Protein AF-A0A6N7D0R7-F1 (afdb_monomer_lite)

Sequence (159 aa):
MRNLPERDPSKPAENQGLFHKFEVRRVDGSDAPGGKHHGCVYFVLDIDHDPYAVPAVLAYADACEATHPLLAENLRAQHGGRVPAPPRALARQEGGGHYKDMAIQPVEYIHKNGLGYFEGNVVKYISRWRKKGGAEDLKKARHYIDLLLELESGRANMG

Structure (mmCIF, N/CA/C/O backbone):
data_AF-A0A6N7D0R7-F1
#
_entry.id   AF-A0A6N7D0R7-F1
#
loop_
_atom_site.group_PDB
_atom_site.id
_atom_site.type_symbol
_atom_site.label_atom_id
_atom_site.label_alt_id
_atom_site.label_comp_id
_atom_site.label_asym_id
_atom_site.label_entity_id
_atom_site.label_seq_id
_atom_site.pdbx_PDB_ins_code
_atom_site.Cartn_x
_atom_site.Cartn_y
_atom_site.Cartn_z
_atom_site.occupancy
_atom_site.B_iso_or_equiv
_atom_site.auth_seq_id
_atom_site.auth_comp_id
_atom_site.auth_asym_id
_atom_site.auth_atom_id
_atom_site.pdbx_PDB_model_num
ATOM 1 N N . MET A 1 1 ? 26.286 1.839 -33.225 1.00 55.47 1 MET A N 1
ATOM 2 C CA . MET A 1 1 ? 26.125 1.308 -31.853 1.00 55.47 1 MET A CA 1
ATOM 3 C C . MET A 1 1 ? 26.771 2.283 -30.885 1.00 55.47 1 MET A C 1
ATOM 5 O O . MET A 1 1 ? 27.875 2.728 -31.168 1.00 55.47 1 MET A O 1
ATOM 9 N N . ARG A 1 2 ? 26.113 2.654 -29.777 1.00 64.69 2 ARG A N 1
ATOM 10 C CA . ARG A 1 2 ? 26.867 3.229 -28.652 1.00 64.69 2 ARG A CA 1
ATOM 11 C C . ARG A 1 2 ? 27.699 2.087 -28.078 1.00 64.69 2 ARG A C 1
ATOM 13 O O . ARG A 1 2 ? 27.118 1.086 -27.674 1.00 64.69 2 ARG A O 1
ATOM 20 N N . ASN A 1 3 ? 29.021 2.218 -28.096 1.00 79.38 3 ASN A N 1
ATOM 21 C CA . ASN A 1 3 ? 29.903 1.243 -27.467 1.00 79.38 3 ASN A CA 1
ATOM 22 C C . ASN A 1 3 ? 29.688 1.329 -25.955 1.00 79.38 3 ASN A C 1
ATOM 24 O O . ASN A 1 3 ? 30.120 2.292 -25.321 1.00 79.38 3 ASN A O 1
ATOM 28 N N . LEU A 1 4 ? 28.953 0.368 -25.399 1.00 86.38 4 LEU A N 1
ATOM 29 C CA . LEU A 1 4 ? 28.899 0.182 -23.956 1.00 86.38 4 LEU A CA 1
ATOM 30 C C . LEU A 1 4 ? 30.247 -0.383 -23.490 1.00 86.38 4 LEU A C 1
ATOM 32 O O . LEU A 1 4 ? 30.857 -1.158 -24.228 1.00 86.38 4 LEU A O 1
ATOM 36 N N . PRO A 1 5 ? 30.729 -0.005 -22.297 1.00 91.38 5 PRO A N 1
ATOM 37 C CA . PRO A 1 5 ? 31.918 -0.626 -21.734 1.00 91.38 5 PRO A CA 1
ATOM 38 C C . PRO A 1 5 ? 31.652 -2.107 -21.436 1.00 91.38 5 PRO A C 1
ATOM 40 O O . PRO A 1 5 ? 30.517 -2.502 -21.166 1.00 91.38 5 PRO A O 1
ATOM 43 N N . GLU A 1 6 ? 32.704 -2.919 -21.456 1.00 93.06 6 GLU A N 1
ATOM 44 C CA . GLU A 1 6 ? 32.631 -4.312 -21.012 1.00 93.06 6 GLU A CA 1
ATOM 45 C C . GLU A 1 6 ? 32.397 -4.403 -19.499 1.00 93.06 6 GLU A C 1
ATOM 47 O O . GLU A 1 6 ? 32.736 -3.488 -18.742 1.00 93.06 6 GLU A O 1
ATOM 52 N N . ARG A 1 7 ? 31.804 -5.516 -19.050 1.00 92.44 7 ARG A N 1
ATOM 53 C CA . ARG A 1 7 ? 31.563 -5.758 -17.621 1.00 92.44 7 ARG A CA 1
ATOM 54 C C . ARG A 1 7 ? 32.893 -5.824 -16.867 1.00 92.44 7 ARG A C 1
ATOM 56 O O . ARG A 1 7 ? 33.760 -6.616 -17.224 1.00 92.44 7 ARG A O 1
ATOM 63 N N . ASP A 1 8 ? 33.011 -5.077 -15.771 1.00 94.12 8 ASP A N 1
ATOM 64 C CA . ASP A 1 8 ? 34.151 -5.175 -14.859 1.00 94.12 8 ASP A CA 1
ATOM 65 C C . ASP A 1 8 ? 33.928 -6.360 -13.897 1.00 94.12 8 ASP A C 1
ATOM 67 O O . ASP A 1 8 ? 33.025 -6.296 -13.053 1.00 94.12 8 ASP A O 1
ATOM 71 N N . PRO A 1 9 ? 34.702 -7.461 -13.997 1.00 93.12 9 PRO A N 1
ATOM 72 C CA . PRO A 1 9 ? 34.509 -8.633 -13.147 1.00 93.12 9 PRO A CA 1
ATOM 73 C C . PRO A 1 9 ? 34.978 -8.402 -11.704 1.00 93.12 9 PRO A C 1
ATOM 75 O O . PRO A 1 9 ? 34.648 -9.199 -10.830 1.00 93.12 9 PRO A O 1
ATOM 78 N N . SER A 1 10 ? 35.733 -7.328 -11.439 1.00 95.75 10 SER A N 1
ATOM 79 C CA . SER A 1 10 ? 36.225 -6.997 -10.097 1.00 95.75 10 SER A CA 1
ATOM 80 C C . SER A 1 10 ? 35.187 -6.283 -9.227 1.00 95.75 10 SER A C 1
ATOM 82 O O . SER A 1 10 ? 35.386 -6.143 -8.021 1.00 95.75 10 SER A O 1
ATOM 84 N N . LYS A 1 11 ? 34.071 -5.837 -9.819 1.00 93.12 11 LYS A N 1
ATOM 85 C CA . LYS A 1 11 ? 32.996 -5.124 -9.125 1.00 93.12 11 LYS A CA 1
ATOM 86 C C . LYS A 1 11 ? 31.695 -5.926 -9.169 1.00 93.12 11 LYS A C 1
ATOM 88 O O . LYS A 1 11 ? 31.382 -6.535 -10.194 1.00 93.12 11 LYS A O 1
ATOM 93 N N . PRO A 1 12 ? 30.879 -5.893 -8.107 1.00 90.56 12 PRO A N 1
ATOM 94 C CA . PRO A 1 12 ? 29.523 -6.416 -8.185 1.00 90.56 12 PRO A CA 1
ATOM 95 C C . PRO A 1 12 ? 28.662 -5.524 -9.107 1.00 90.56 12 PRO A C 1
ATOM 97 O O . PRO A 1 12 ? 29.048 -4.394 -9.420 1.00 90.56 12 PRO A O 1
ATOM 100 N N . ALA A 1 13 ? 27.542 -6.042 -9.619 1.00 86.62 13 ALA A N 1
ATOM 101 C CA . ALA A 1 13 ? 26.778 -5.387 -10.692 1.00 86.62 13 ALA A CA 1
ATOM 102 C C . ALA A 1 13 ? 26.089 -4.093 -10.226 1.00 86.62 13 ALA A C 1
ATOM 104 O O . ALA A 1 13 ? 26.020 -3.129 -10.977 1.00 86.62 13 ALA A O 1
ATOM 105 N N . GLU A 1 14 ? 25.646 -4.057 -8.973 1.00 89.00 14 GLU A N 1
ATOM 106 C CA . GLU A 1 14 ? 25.030 -2.914 -8.294 1.00 89.00 14 GLU A CA 1
ATOM 107 C C . GLU A 1 14 ? 25.953 -1.691 -8.174 1.00 89.00 14 GLU A C 1
ATOM 109 O O . GLU A 1 14 ? 25.475 -0.569 -8.029 1.00 89.00 14 GLU A O 1
ATOM 114 N N . ASN A 1 15 ? 27.269 -1.893 -8.290 1.00 93.75 15 ASN A N 1
ATOM 115 C CA . ASN A 1 15 ? 28.272 -0.827 -8.265 1.00 93.75 15 ASN A CA 1
ATOM 116 C C . ASN A 1 15 ? 28.745 -0.434 -9.675 1.00 93.75 15 ASN A C 1
ATOM 118 O O . ASN A 1 15 ? 29.768 0.239 -9.824 1.00 93.75 15 ASN A O 1
ATOM 122 N N . GLN A 1 16 ? 28.044 -0.886 -10.717 1.00 92.62 16 GLN A N 1
ATOM 123 C CA . GLN A 1 16 ? 28.360 -0.611 -12.115 1.00 92.62 16 GLN A CA 1
ATOM 124 C C . GLN A 1 16 ? 27.178 0.082 -12.804 1.00 92.62 16 GLN A C 1
ATOM 126 O O . GLN A 1 16 ? 26.018 -0.192 -12.515 1.00 92.62 16 GLN A O 1
ATOM 131 N N . GLY A 1 17 ? 27.487 1.007 -13.718 1.00 90.38 17 GLY A N 1
ATOM 132 C CA . GLY A 1 17 ? 26.497 1.681 -14.563 1.00 90.38 17 GLY A CA 1
ATOM 133 C C . GLY A 1 17 ? 26.078 0.825 -15.765 1.00 90.38 17 GLY A C 1
ATOM 134 O O . GLY A 1 17 ? 25.931 -0.388 -15.664 1.00 90.38 17 GLY A O 1
ATOM 135 N N . LEU A 1 18 ? 25.907 1.447 -16.936 1.00 90.56 18 LEU A N 1
ATOM 136 C CA . LEU A 1 18 ? 25.629 0.709 -18.173 1.00 90.56 18 LEU A CA 1
ATOM 137 C C . LEU A 1 18 ? 26.881 -0.032 -18.655 1.00 90.56 18 LEU A C 1
ATOM 139 O O . LEU A 1 18 ? 27.925 0.589 -18.842 1.00 90.56 18 LEU A O 1
ATOM 143 N N . PHE A 1 19 ? 26.749 -1.328 -18.922 1.00 91.25 19 PHE A N 1
ATOM 144 C CA . PHE A 1 19 ? 27.786 -2.157 -19.533 1.00 91.25 19 PHE A CA 1
ATOM 145 C C . PHE A 1 19 ? 27.170 -3.172 -20.500 1.00 91.25 19 PHE A C 1
ATOM 147 O O . PHE A 1 19 ? 25.959 -3.416 -20.496 1.00 91.25 19 PHE A O 1
ATOM 154 N N . HIS A 1 20 ? 28.009 -3.761 -21.342 1.00 89.06 20 HIS A N 1
ATOM 155 C CA . HIS A 1 20 ? 27.631 -4.750 -22.340 1.00 89.06 20 HIS A CA 1
ATOM 156 C C . HIS A 1 20 ? 27.299 -6.098 -21.675 1.00 89.06 20 HIS A C 1
ATOM 158 O O . HIS A 1 20 ? 28.128 -6.995 -21.566 1.00 89.06 20 HIS A O 1
ATOM 164 N N . LYS A 1 21 ? 26.075 -6.216 -21.146 1.00 86.12 21 LYS A N 1
ATOM 165 C CA . LYS A 1 21 ? 25.599 -7.432 -20.463 1.00 86.12 21 LYS A CA 1
ATOM 166 C C . LYS A 1 21 ? 24.956 -8.437 -21.417 1.00 86.12 21 LYS A C 1
ATOM 168 O O . LYS A 1 21 ? 25.100 -9.640 -21.225 1.00 86.12 21 LYS A O 1
ATOM 173 N N . PHE A 1 22 ? 24.215 -7.936 -22.401 1.00 86.81 22 PHE A N 1
ATOM 174 C CA . PHE A 1 22 ? 23.433 -8.736 -23.335 1.00 86.81 22 PHE A CA 1
ATOM 175 C C . PHE A 1 22 ? 23.502 -8.132 -24.732 1.00 86.81 22 PHE A C 1
ATOM 177 O O . PHE A 1 22 ? 23.530 -6.909 -24.883 1.00 86.81 22 PHE A O 1
ATOM 184 N N . GLU A 1 23 ? 23.439 -8.999 -25.737 1.00 86.56 23 GLU A N 1
ATOM 185 C CA . GLU A 1 23 ? 23.175 -8.606 -27.113 1.00 86.56 23 GLU A CA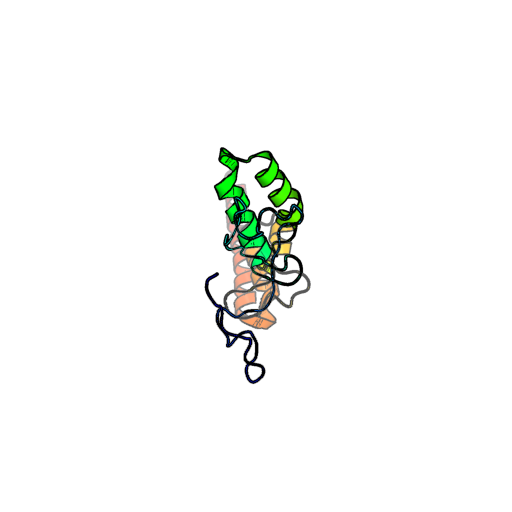 1
ATOM 186 C C . GLU A 1 23 ? 21.693 -8.855 -27.419 1.00 86.56 23 GLU A C 1
ATOM 188 O O . GLU A 1 23 ? 21.199 -9.975 -27.280 1.00 86.56 23 GLU A O 1
ATOM 193 N N . VAL A 1 24 ? 20.970 -7.806 -27.815 1.00 87.44 24 VAL A N 1
ATOM 194 C CA . VAL A 1 24 ? 19.558 -7.902 -28.204 1.00 87.44 24 VAL A CA 1
ATOM 195 C C . VAL A 1 24 ? 19.477 -7.848 -29.718 1.00 87.44 24 VAL A C 1
ATOM 197 O O . VAL A 1 24 ? 19.942 -6.883 -30.323 1.00 87.44 24 VAL A O 1
ATOM 200 N N . ARG A 1 25 ? 18.861 -8.872 -30.313 1.00 89.81 25 ARG A N 1
ATOM 201 C CA . ARG A 1 25 ? 18.622 -8.951 -31.755 1.00 89.81 25 ARG A CA 1
ATOM 202 C C . ARG A 1 25 ? 17.143 -9.075 -32.061 1.00 89.81 25 ARG A C 1
ATOM 204 O O . ARG A 1 25 ? 16.382 -9.652 -31.282 1.00 89.81 25 ARG A O 1
ATOM 211 N N . ARG A 1 26 ? 16.737 -8.560 -33.217 1.00 90.81 26 ARG A N 1
ATOM 212 C CA . ARG A 1 26 ? 15.392 -8.787 -33.742 1.00 90.81 26 ARG A CA 1
ATOM 213 C C . ARG A 1 26 ? 15.318 -10.158 -34.401 1.00 90.81 26 ARG A C 1
ATOM 215 O O . ARG A 1 26 ? 16.186 -10.536 -35.179 1.00 90.81 26 ARG A O 1
ATOM 222 N N . VAL A 1 27 ? 14.237 -10.887 -34.139 1.00 93.44 27 VAL A N 1
ATOM 223 C CA . VAL A 1 27 ? 14.016 -12.228 -34.714 1.00 93.44 27 VAL A CA 1
ATOM 224 C C . VAL A 1 27 ? 13.745 -12.206 -36.221 1.00 93.44 27 VAL A C 1
ATOM 226 O O . VAL A 1 27 ? 13.907 -13.218 -36.890 1.00 93.44 27 VAL A O 1
ATOM 229 N N . ASP A 1 28 ? 13.346 -11.051 -36.753 1.00 93.88 28 ASP A N 1
ATOM 230 C CA . ASP A 1 28 ? 13.091 -10.825 -38.178 1.00 93.88 28 ASP A CA 1
ATOM 231 C C . ASP A 1 28 ? 14.345 -10.373 -38.958 1.00 93.88 28 ASP A C 1
ATOM 233 O O . ASP A 1 28 ? 14.270 -10.170 -40.168 1.00 93.88 28 ASP A O 1
ATOM 237 N N . GLY A 1 29 ? 15.487 -10.188 -38.281 1.00 91.69 29 GLY A N 1
ATOM 238 C CA . GLY A 1 29 ? 16.751 -9.738 -38.878 1.00 91.69 29 GLY A CA 1
ATOM 239 C C . GLY A 1 29 ? 16.766 -8.285 -39.370 1.00 91.69 29 GLY A C 1
ATOM 240 O O . GLY A 1 29 ? 17.738 -7.855 -39.991 1.00 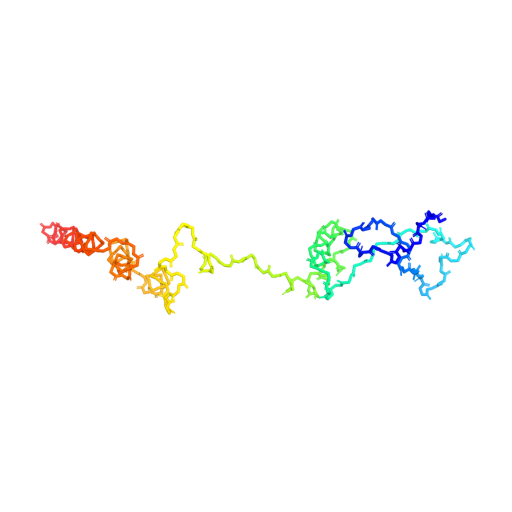91.69 29 GLY A O 1
ATOM 241 N N . SER A 1 30 ? 15.717 -7.499 -39.112 1.00 93.75 30 SER A N 1
ATOM 242 C CA . SER A 1 30 ? 15.614 -6.112 -39.602 1.00 93.75 30 SER A CA 1
ATOM 243 C C . SER A 1 30 ? 16.537 -5.108 -38.890 1.00 93.75 30 SER A C 1
ATOM 245 O O . SER A 1 30 ? 16.555 -3.922 -39.233 1.00 93.75 30 SER A O 1
ATOM 247 N N . ASP A 1 31 ? 17.305 -5.572 -37.909 1.00 93.19 31 ASP A N 1
ATOM 248 C CA . ASP A 1 31 ? 18.387 -4.874 -37.214 1.00 93.19 31 ASP A CA 1
ATOM 249 C C . ASP A 1 31 ? 19.772 -5.061 -37.865 1.00 93.19 31 ASP A C 1
ATOM 251 O O . ASP A 1 31 ? 20.735 -4.391 -37.470 1.00 93.19 31 ASP A O 1
ATOM 255 N N . ALA A 1 32 ? 19.883 -5.911 -38.891 1.00 92.31 32 ALA A N 1
ATOM 256 C CA . ALA A 1 32 ? 21.095 -6.056 -39.691 1.00 92.31 32 ALA A CA 1
ATOM 257 C C . ALA A 1 32 ? 21.514 -4.724 -40.359 1.00 92.31 32 ALA A C 1
ATOM 259 O O . ALA A 1 32 ? 20.661 -3.865 -40.600 1.00 92.31 32 ALA A O 1
ATOM 260 N N . PRO A 1 33 ? 22.810 -4.525 -40.682 1.00 92.50 33 PRO A N 1
ATOM 261 C CA . PRO A 1 33 ? 23.287 -3.329 -41.380 1.00 92.50 33 PRO A CA 1
ATOM 262 C C . PRO A 1 33 ? 22.463 -2.990 -42.628 1.00 92.50 33 PRO A C 1
ATOM 264 O O . PRO A 1 33 ? 22.293 -3.821 -43.514 1.00 92.50 33 PRO A O 1
ATOM 267 N N . GLY A 1 34 ? 21.943 -1.760 -42.685 1.00 91.81 34 GLY A N 1
ATOM 268 C CA . GLY A 1 34 ? 21.058 -1.286 -43.759 1.00 91.81 34 GLY A CA 1
ATOM 269 C C . GLY A 1 34 ? 19.562 -1.570 -43.549 1.00 91.81 34 GLY A C 1
ATOM 270 O O . GLY A 1 34 ? 18.740 -1.062 -44.307 1.00 91.81 34 GLY A O 1
ATOM 271 N N . GLY A 1 35 ? 19.189 -2.331 -42.516 1.00 91.50 35 GLY A N 1
ATOM 272 C CA . GLY A 1 35 ? 17.799 -2.575 -42.130 1.00 91.50 35 GLY A CA 1
ATOM 273 C C . GLY A 1 35 ? 17.145 -1.394 -41.401 1.00 91.50 35 GLY A C 1
ATOM 274 O O . GLY A 1 35 ? 17.818 -0.549 -40.808 1.00 91.50 35 GLY A O 1
ATOM 275 N N . LYS A 1 36 ? 15.803 -1.345 -41.401 1.00 93.38 36 LYS A N 1
ATOM 276 C CA . LYS A 1 36 ? 15.005 -0.255 -40.794 1.00 93.38 36 LYS A CA 1
ATOM 277 C C . LYS A 1 36 ? 15.275 -0.061 -39.298 1.00 93.38 36 LYS A C 1
ATOM 279 O O . LYS A 1 36 ? 15.126 1.046 -38.788 1.00 93.38 36 LYS A O 1
ATOM 284 N N . HIS A 1 37 ? 15.643 -1.130 -38.600 1.00 92.81 37 HIS A N 1
ATOM 285 C CA . HIS A 1 37 ? 15.912 -1.110 -37.166 1.00 92.81 37 HIS A CA 1
ATOM 286 C C . HIS A 1 37 ? 17.406 -1.227 -36.849 1.00 92.81 37 HIS A C 1
ATOM 288 O O . HIS A 1 37 ? 17.776 -1.483 -35.700 1.00 92.81 37 HIS A O 1
ATOM 294 N N . HIS A 1 38 ? 18.274 -1.031 -37.848 1.00 91.88 38 HIS A N 1
ATOM 295 C CA . HIS A 1 38 ? 19.711 -1.065 -37.642 1.00 91.88 38 HIS A CA 1
ATOM 296 C C . HIS A 1 38 ? 20.151 0.018 -36.652 1.00 91.88 38 HIS A C 1
ATOM 298 O O . HIS A 1 38 ? 19.944 1.211 -36.869 1.00 91.88 38 HIS A O 1
ATOM 304 N N . GLY A 1 39 ? 20.776 -0.404 -35.552 1.00 87.12 39 GLY A N 1
ATOM 305 C CA . GLY A 1 39 ? 21.297 0.501 -34.528 1.00 87.12 39 GLY A CA 1
ATOM 306 C C . GLY A 1 39 ? 20.261 1.057 -33.545 1.00 87.12 39 GLY A C 1
ATOM 307 O O . GLY A 1 39 ? 20.629 1.908 -32.732 1.00 87.12 39 GLY A O 1
ATOM 308 N N . CYS A 1 40 ? 19.006 0.587 -33.572 1.00 90.31 40 CYS A N 1
ATOM 309 C CA . CYS A 1 40 ? 18.041 0.879 -32.510 1.00 90.31 40 CYS A CA 1
ATOM 310 C C . CYS A 1 40 ? 18.555 0.391 -31.146 1.00 90.31 40 CYS A C 1
ATOM 312 O O . CYS A 1 40 ? 19.240 -0.627 -31.047 1.00 90.31 40 CYS A O 1
ATOM 314 N N . VAL A 1 41 ? 18.205 1.120 -30.087 1.00 86.19 41 VAL A N 1
ATOM 315 C CA . VAL A 1 41 ? 18.569 0.777 -28.707 1.00 86.19 41 VAL A CA 1
ATOM 316 C C . VAL A 1 41 ? 17.352 0.187 -28.011 1.00 86.19 41 VAL A C 1
ATOM 318 O O . VAL A 1 41 ? 16.269 0.767 -28.067 1.00 86.19 41 VAL A O 1
ATOM 321 N N . TYR A 1 42 ? 17.548 -0.942 -27.336 1.00 87.81 42 TYR A N 1
ATOM 322 C CA . TYR A 1 42 ? 16.520 -1.619 -26.554 1.00 87.81 42 TYR A CA 1
ATOM 323 C C . TYR A 1 42 ? 16.865 -1.551 -25.068 1.00 87.81 42 TYR A C 1
ATOM 325 O O . TYR A 1 42 ? 18.032 -1.643 -24.687 1.00 87.81 42 TYR A O 1
ATOM 333 N N . PHE A 1 43 ? 15.840 -1.406 -24.236 1.00 86.88 43 PHE A N 1
ATOM 334 C CA . PHE A 1 43 ? 15.936 -1.501 -22.786 1.00 86.88 43 PHE A CA 1
ATOM 335 C C . PHE A 1 43 ? 15.099 -2.702 -22.344 1.00 86.88 43 PHE A C 1
ATOM 337 O O . PHE A 1 43 ? 13.915 -2.770 -22.667 1.00 86.88 43 PHE A O 1
ATOM 344 N N . VAL A 1 44 ? 15.728 -3.671 -21.677 1.00 87.44 44 VAL A N 1
ATOM 345 C CA . VAL A 1 44 ? 15.113 -4.954 -21.310 1.00 87.44 44 VAL A CA 1
ATOM 346 C C . VAL A 1 44 ? 15.258 -5.149 -19.806 1.00 87.44 44 VAL A C 1
ATOM 348 O O . VAL A 1 44 ? 16.344 -4.942 -19.266 1.00 87.44 44 VAL A O 1
ATOM 351 N N . LEU A 1 45 ? 14.172 -5.554 -19.150 1.00 89.94 45 LEU A N 1
ATOM 352 C CA . LEU A 1 45 ? 14.123 -5.867 -17.723 1.00 89.94 45 LEU A CA 1
ATOM 353 C C . LEU A 1 45 ? 13.735 -7.337 -17.524 1.00 89.94 45 LEU A C 1
ATOM 355 O O . LEU A 1 45 ? 12.917 -7.868 -18.277 1.00 89.94 45 LEU A O 1
ATOM 359 N N . ASP A 1 46 ? 14.311 -7.983 -16.510 1.00 90.44 46 ASP A N 1
ATOM 360 C CA . ASP A 1 46 ? 13.897 -9.318 -16.064 1.00 90.44 46 ASP A CA 1
ATOM 361 C C . ASP A 1 46 ? 12.615 -9.183 -15.237 1.00 90.44 46 ASP A C 1
ATOM 363 O O . ASP A 1 46 ? 12.645 -8.738 -14.094 1.00 90.44 46 ASP A O 1
ATOM 367 N N . ILE A 1 47 ? 11.475 -9.542 -15.825 1.00 89.25 47 ILE A N 1
ATOM 368 C CA . ILE A 1 47 ? 10.159 -9.352 -15.201 1.00 89.25 47 ILE A CA 1
ATOM 369 C C . ILE A 1 47 ? 9.976 -10.186 -13.924 1.00 89.25 47 ILE A C 1
ATOM 371 O O . ILE A 1 47 ? 9.170 -9.811 -13.069 1.00 89.25 47 ILE A O 1
ATOM 375 N N . ASP A 1 48 ? 10.678 -11.310 -13.792 1.00 85.12 48 ASP A N 1
ATOM 376 C CA . ASP A 1 48 ? 10.498 -12.228 -12.669 1.00 85.12 48 ASP A CA 1
ATOM 377 C C . ASP A 1 48 ? 11.383 -11.856 -11.472 1.00 85.12 48 ASP A C 1
ATOM 379 O O . ASP A 1 48 ? 10.948 -11.994 -10.328 1.00 85.12 48 ASP A O 1
ATOM 383 N N . HIS A 1 49 ? 12.601 -11.366 -11.719 1.00 84.50 49 HIS A N 1
ATOM 384 C CA . HIS A 1 49 ? 13.594 -11.141 -10.661 1.00 84.50 49 HIS A CA 1
ATOM 385 C C . HIS A 1 49 ? 13.915 -9.670 -10.387 1.00 84.50 49 HIS A C 1
ATOM 387 O O . HIS A 1 49 ? 14.445 -9.361 -9.318 1.00 84.50 49 HIS A O 1
ATOM 393 N N . ASP A 1 50 ? 13.624 -8.756 -11.316 1.00 89.00 50 ASP A N 1
ATOM 394 C CA . ASP A 1 50 ? 13.884 -7.332 -11.119 1.00 89.00 50 ASP A CA 1
ATOM 395 C C . ASP A 1 50 ? 12.685 -6.661 -10.416 1.00 89.00 50 ASP A C 1
ATOM 397 O O . ASP A 1 50 ? 11.591 -6.576 -10.989 1.00 89.00 50 ASP A O 1
ATOM 401 N N . PRO A 1 51 ? 12.859 -6.132 -9.189 1.00 87.69 51 PRO A N 1
ATOM 402 C CA . PRO A 1 51 ? 11.771 -5.504 -8.441 1.00 87.69 51 PRO A CA 1
ATOM 403 C C . PRO A 1 51 ? 11.201 -4.245 -9.120 1.00 87.69 51 PRO A C 1
ATOM 405 O O . PRO A 1 51 ? 10.112 -3.797 -8.758 1.00 87.69 51 PRO A O 1
ATOM 408 N N . TYR A 1 52 ? 11.904 -3.669 -10.097 1.00 90.94 52 TYR A N 1
ATOM 409 C CA . TYR A 1 52 ? 11.488 -2.475 -10.831 1.00 90.94 52 TYR A CA 1
ATOM 410 C C . TYR A 1 52 ? 10.795 -2.788 -12.163 1.00 90.94 52 TYR A C 1
ATOM 412 O O . TYR A 1 52 ? 10.194 -1.888 -12.758 1.00 90.94 52 TYR A O 1
ATOM 420 N N . ALA A 1 53 ? 10.820 -4.043 -12.624 1.00 93.06 53 ALA A N 1
ATOM 421 C CA . ALA A 1 53 ? 10.271 -4.419 -13.924 1.00 93.06 53 ALA A CA 1
ATOM 422 C C . ALA A 1 53 ? 8.760 -4.201 -14.029 1.00 93.06 53 ALA A C 1
ATOM 424 O O . ALA A 1 53 ? 8.299 -3.534 -14.954 1.00 93.06 53 ALA A O 1
ATOM 425 N N . VAL A 1 54 ? 7.980 -4.712 -13.073 1.00 92.06 54 VAL A N 1
ATOM 426 C CA . VAL A 1 54 ? 6.515 -4.572 -13.107 1.00 92.06 54 VAL A CA 1
ATOM 427 C C . VAL A 1 54 ? 6.080 -3.099 -13.032 1.00 92.06 54 VAL A C 1
ATOM 429 O O . VAL A 1 54 ? 5.281 -2.694 -13.879 1.00 92.06 54 VAL A O 1
ATOM 432 N N . PRO A 1 55 ? 6.610 -2.256 -12.117 1.00 93.00 55 PRO A N 1
ATOM 433 C CA . PRO A 1 55 ? 6.325 -0.821 -12.136 1.00 93.00 55 PRO A CA 1
ATOM 434 C C . PRO A 1 55 ? 6.619 -0.144 -13.483 1.00 93.00 55 PRO A C 1
ATOM 436 O O . PRO A 1 55 ? 5.792 0.628 -13.967 1.00 93.00 55 PRO A O 1
ATOM 439 N N . ALA A 1 56 ? 7.758 -0.451 -14.114 1.00 95.06 56 ALA A N 1
ATOM 440 C CA . ALA A 1 56 ? 8.116 0.115 -15.415 1.00 95.06 56 ALA A CA 1
ATOM 441 C C . ALA A 1 56 ? 7.156 -0.332 -16.533 1.00 95.06 56 ALA A C 1
ATOM 443 O O . ALA A 1 56 ? 6.754 0.483 -17.364 1.00 95.06 56 ALA A O 1
ATOM 444 N N . VAL A 1 57 ? 6.746 -1.605 -16.529 1.00 94.81 57 VAL A N 1
ATOM 445 C CA . VAL A 1 57 ? 5.770 -2.156 -17.482 1.00 94.81 57 VAL A CA 1
ATOM 446 C C . VAL A 1 57 ? 4.413 -1.466 -17.358 1.00 94.81 57 VAL A C 1
ATOM 448 O O . VAL A 1 57 ? 3.823 -1.105 -18.374 1.00 94.81 57 VAL A O 1
ATOM 451 N N . LEU A 1 58 ? 3.923 -1.249 -16.135 1.00 94.00 58 LEU A N 1
ATOM 452 C CA . LEU A 1 58 ? 2.635 -0.585 -15.915 1.00 94.00 58 LEU A CA 1
ATOM 453 C C . LEU A 1 58 ? 2.677 0.887 -16.336 1.00 94.00 58 LEU A C 1
ATOM 455 O O . LEU A 1 58 ? 1.773 1.344 -17.029 1.00 94.00 58 LEU A O 1
ATOM 459 N N . ALA A 1 59 ? 3.764 1.597 -16.020 1.00 96.06 59 ALA A N 1
ATOM 460 C CA . ALA A 1 59 ? 3.952 2.970 -16.484 1.00 96.06 59 ALA A CA 1
ATOM 461 C C . ALA A 1 59 ? 3.991 3.060 -18.021 1.00 96.06 59 ALA A C 1
ATOM 463 O O . ALA A 1 59 ? 3.430 3.984 -18.611 1.00 96.06 59 ALA A O 1
ATOM 464 N N . TYR A 1 60 ? 4.623 2.089 -18.688 1.00 96.38 60 TYR A N 1
ATOM 465 C CA . TYR A 1 60 ? 4.613 2.009 -20.148 1.00 96.38 60 TYR A CA 1
ATOM 466 C C . TYR A 1 60 ? 3.215 1.708 -20.708 1.00 96.38 60 TYR A C 1
ATOM 468 O O . TYR A 1 60 ? 2.808 2.332 -21.689 1.00 96.38 60 TYR A O 1
ATOM 476 N N . ALA A 1 61 ? 2.466 0.794 -20.082 1.00 96.12 61 ALA A N 1
ATOM 477 C CA . ALA A 1 61 ? 1.087 0.495 -20.461 1.00 96.12 61 ALA A CA 1
ATOM 478 C C . ALA A 1 61 ? 0.219 1.764 -20.437 1.00 96.12 61 ALA A C 1
ATOM 480 O O . ALA A 1 61 ? -0.442 2.061 -21.429 1.00 96.12 61 ALA A O 1
ATOM 481 N N . ASP A 1 62 ? 0.306 2.559 -19.368 1.00 96.12 62 ASP A N 1
ATOM 482 C CA . ASP A 1 62 ? -0.416 3.831 -19.255 1.00 96.12 62 ASP A CA 1
ATOM 483 C C . ASP A 1 62 ? 0.002 4.831 -20.343 1.00 96.12 62 ASP A C 1
ATOM 485 O O . ASP A 1 62 ? -0.840 5.462 -20.981 1.00 96.12 62 ASP A O 1
ATOM 489 N N . ALA A 1 63 ? 1.304 4.950 -20.610 1.00 97.88 63 ALA A N 1
ATOM 490 C CA . ALA A 1 63 ? 1.823 5.890 -21.600 1.00 97.88 63 ALA A CA 1
ATOM 491 C C . ALA A 1 63 ? 1.413 5.541 -23.043 1.00 97.88 63 ALA A C 1
ATOM 493 O O . ALA A 1 63 ? 1.218 6.438 -23.866 1.00 97.88 63 ALA A O 1
ATOM 494 N N . CYS A 1 64 ? 1.309 4.250 -23.376 1.00 97.38 64 CYS A N 1
ATOM 495 C CA . CYS A 1 64 ? 0.998 3.806 -24.735 1.00 97.38 64 CYS A CA 1
ATOM 496 C C . CYS A 1 64 ? -0.498 3.603 -25.004 1.00 97.38 64 CYS A C 1
ATOM 498 O O . CYS A 1 64 ? -0.872 3.530 -26.174 1.00 97.38 64 CYS A O 1
ATOM 500 N N . GLU A 1 65 ? -1.352 3.559 -23.978 1.00 96.94 65 GLU A N 1
ATOM 501 C CA . GLU A 1 65 ? -2.768 3.173 -24.070 1.00 96.94 65 GLU A CA 1
ATOM 502 C C . GLU A 1 65 ? -3.543 3.892 -25.180 1.00 96.94 65 GLU A C 1
ATOM 504 O O . GLU A 1 65 ? -4.238 3.248 -25.962 1.00 96.94 65 GLU A O 1
ATOM 509 N N . ALA A 1 66 ? -3.363 5.208 -25.317 1.00 95.50 66 ALA A N 1
ATOM 510 C CA . ALA A 1 66 ? -4.066 6.000 -26.329 1.00 95.50 66 ALA A CA 1
ATOM 511 C C . ALA A 1 66 ? -3.758 5.565 -27.775 1.00 95.50 66 ALA A C 1
ATOM 513 O O . ALA A 1 66 ? -4.561 5.788 -28.677 1.00 95.50 66 ALA A O 1
ATOM 514 N N . THR A 1 67 ? -2.591 4.959 -28.005 1.00 98.00 67 THR A N 1
ATOM 515 C CA . THR A 1 67 ? -2.131 4.525 -29.335 1.00 98.00 67 THR A CA 1
ATOM 516 C C . THR A 1 67 ? -2.119 3.002 -29.495 1.00 98.00 67 THR A C 1
ATOM 518 O O . THR A 1 67 ? -2.216 2.511 -30.616 1.00 98.00 67 THR A O 1
ATOM 521 N N . HIS A 1 68 ? -2.024 2.253 -28.392 1.00 97.44 68 HIS A N 1
ATOM 522 C CA . HIS A 1 68 ? -1.886 0.795 -28.364 1.00 97.44 68 HIS A CA 1
ATOM 523 C C . HIS A 1 68 ? -2.720 0.176 -27.219 1.00 97.44 68 HIS A C 1
ATOM 525 O O . HIS A 1 68 ? -2.162 -0.447 -26.312 1.00 97.44 68 HIS A O 1
ATOM 531 N N . PRO A 1 69 ? -4.059 0.309 -27.241 1.00 91.94 69 PRO A N 1
ATOM 532 C CA . PRO A 1 69 ? -4.914 -0.068 -26.111 1.00 91.94 69 PRO A CA 1
ATOM 533 C C . PRO A 1 69 ? -4.864 -1.568 -25.783 1.00 91.94 69 PRO A C 1
ATOM 535 O O . PRO A 1 69 ? -4.775 -1.935 -24.616 1.00 91.94 69 PRO A O 1
ATOM 538 N N . LEU A 1 70 ? -4.827 -2.440 -26.799 1.00 94.62 70 LEU A N 1
ATOM 539 C CA . LEU A 1 70 ? -4.735 -3.894 -26.594 1.00 94.62 70 LEU A CA 1
ATOM 540 C C . LEU A 1 70 ? -3.408 -4.308 -25.942 1.00 94.62 70 LEU A C 1
ATOM 542 O O . LEU A 1 70 ? -3.381 -5.188 -25.084 1.00 94.62 70 LEU A O 1
ATOM 546 N N . LEU A 1 71 ? -2.302 -3.656 -26.321 1.00 94.19 71 LEU A N 1
ATOM 547 C CA . LEU A 1 71 ? -1.003 -3.905 -25.699 1.00 94.19 71 LEU A CA 1
ATOM 548 C C . LEU A 1 71 ? -1.028 -3.478 -24.229 1.00 94.19 71 LEU A C 1
ATOM 550 O O . LEU A 1 71 ? -0.614 -4.248 -23.368 1.00 94.19 71 LEU A O 1
ATOM 554 N N . ALA A 1 72 ? -1.546 -2.282 -23.940 1.00 92.69 72 ALA A N 1
ATOM 555 C CA . ALA A 1 72 ? -1.674 -1.783 -22.574 1.00 92.69 72 ALA A CA 1
ATOM 556 C C . ALA A 1 72 ? -2.527 -2.720 -21.702 1.00 92.69 72 ALA A C 1
ATOM 558 O O . ALA A 1 72 ? -2.122 -3.076 -20.594 1.00 92.69 72 ALA A O 1
ATOM 559 N N . GLU A 1 73 ? -3.667 -3.183 -22.220 1.00 89.88 73 GLU A N 1
ATOM 560 C CA . GLU A 1 73 ? -4.522 -4.166 -21.550 1.00 89.88 73 GLU A CA 1
ATOM 561 C C . GLU A 1 73 ? -3.767 -5.470 -21.252 1.00 89.88 73 GLU A C 1
ATOM 563 O O . GLU A 1 73 ? -3.776 -5.944 -20.116 1.00 89.88 73 GLU A O 1
ATOM 568 N N . ASN A 1 74 ? -3.062 -6.031 -22.240 1.00 93.56 74 ASN A N 1
ATOM 569 C CA . ASN A 1 74 ? -2.312 -7.279 -22.078 1.00 93.56 74 ASN A CA 1
ATOM 570 C C . ASN A 1 74 ? -1.181 -7.146 -21.050 1.00 93.56 74 ASN A C 1
ATOM 572 O O . ASN A 1 74 ? -1.034 -8.011 -20.187 1.00 93.56 74 ASN A O 1
ATOM 576 N N . LEU A 1 75 ? -0.426 -6.044 -21.083 1.00 93.50 75 LEU A N 1
ATOM 577 C CA . LEU A 1 75 ? 0.638 -5.779 -20.112 1.00 93.50 75 LEU A CA 1
ATOM 578 C C . LEU A 1 75 ? 0.088 -5.689 -18.682 1.00 93.50 75 LEU A C 1
ATOM 580 O O . LEU A 1 75 ? 0.660 -6.276 -17.759 1.00 93.50 75 LEU A O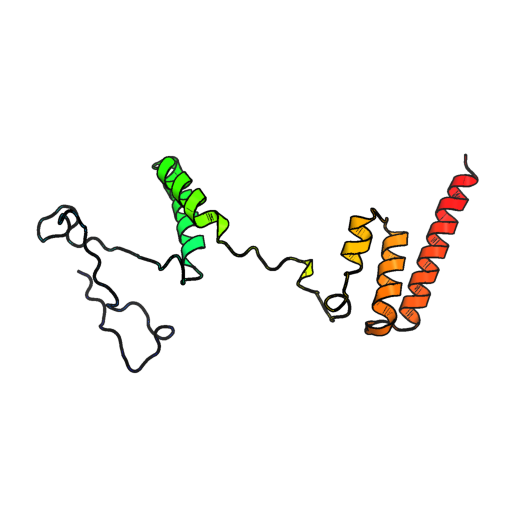 1
ATOM 584 N N . ARG A 1 76 ? -1.051 -5.010 -18.490 1.00 92.06 76 ARG A N 1
ATOM 585 C CA . ARG A 1 76 ? -1.720 -4.921 -17.183 1.00 92.06 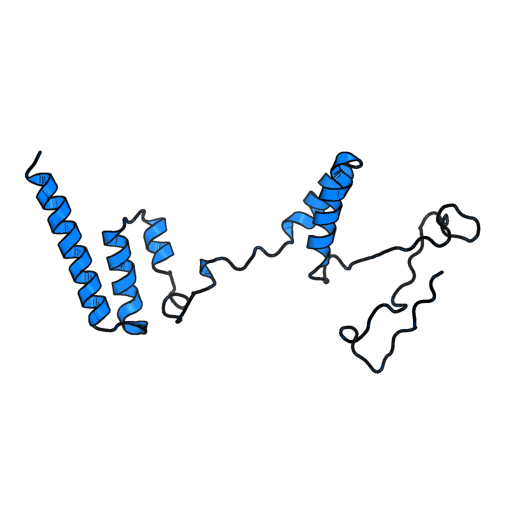76 ARG A CA 1
ATOM 586 C C . ARG A 1 76 ? -2.241 -6.281 -16.724 1.00 92.06 76 ARG A C 1
ATOM 588 O O . ARG A 1 76 ? -2.023 -6.642 -15.571 1.00 92.06 76 ARG A O 1
ATOM 595 N N . ALA A 1 77 ? -2.873 -7.052 -17.605 1.00 87.81 77 ALA A N 1
ATOM 596 C CA . ALA A 1 77 ? -3.398 -8.375 -17.269 1.00 87.81 77 ALA A CA 1
ATOM 597 C C . ALA A 1 77 ? -2.282 -9.362 -16.886 1.00 87.81 77 ALA A C 1
ATOM 599 O O . ALA A 1 77 ? -2.412 -10.106 -15.916 1.00 87.81 77 ALA A O 1
ATOM 600 N N . GLN A 1 78 ? -1.168 -9.344 -17.619 1.00 88.25 78 GLN A N 1
ATOM 601 C CA . GLN A 1 78 ? -0.072 -10.293 -17.435 1.00 88.25 78 GLN A CA 1
ATOM 602 C C . GLN A 1 78 ? 0.832 -9.942 -16.242 1.00 88.25 78 GLN A C 1
ATOM 604 O O . GLN A 1 78 ? 1.388 -10.842 -15.608 1.00 88.25 78 GLN A O 1
ATOM 609 N N . HIS A 1 79 ? 0.978 -8.653 -15.913 1.00 87.50 79 HIS A N 1
ATOM 610 C CA . HIS A 1 79 ? 1.974 -8.197 -14.934 1.00 87.50 79 HIS A CA 1
ATOM 611 C C . HIS A 1 79 ? 1.395 -7.402 -13.754 1.00 87.50 79 HIS A C 1
ATOM 613 O O . HIS A 1 79 ? 2.012 -7.366 -12.690 1.00 87.50 79 HIS A O 1
ATOM 619 N N . GLY A 1 80 ? 0.196 -6.827 -13.871 1.00 72.25 80 GLY A N 1
ATOM 620 C CA . GLY A 1 80 ? -0.408 -5.970 -12.842 1.00 72.25 80 GLY A CA 1
ATOM 621 C C . GLY A 1 80 ? -0.723 -6.669 -11.517 1.00 72.25 80 GLY A C 1
ATOM 622 O O . GLY A 1 80 ? -0.717 -6.026 -10.471 1.00 72.25 80 GLY A O 1
ATOM 623 N N . GLY A 1 81 ? -0.914 -7.993 -11.522 1.00 66.00 81 GLY A N 1
ATOM 624 C CA . GLY A 1 81 ? -1.117 -8.787 -10.303 1.00 66.00 81 GLY A CA 1
ATOM 625 C C . GLY A 1 81 ? 0.152 -9.052 -9.477 1.00 66.00 81 GLY A C 1
ATOM 626 O O . GLY A 1 81 ? 0.050 -9.602 -8.383 1.00 66.00 81 GLY A O 1
ATOM 627 N N . ARG A 1 82 ? 1.343 -8.696 -9.983 1.00 59.62 82 ARG A N 1
ATOM 628 C CA . ARG A 1 82 ? 2.643 -8.988 -9.347 1.00 59.62 82 ARG A CA 1
ATOM 629 C C . ARG A 1 82 ? 3.262 -7.817 -8.584 1.00 59.62 82 ARG A C 1
ATOM 631 O O . ARG A 1 82 ? 4.338 -7.985 -8.019 1.00 59.62 82 ARG A O 1
ATOM 638 N N . VAL A 1 83 ? 2.617 -6.651 -8.524 1.00 54.12 83 VAL A N 1
ATOM 639 C CA . VAL A 1 83 ? 3.101 -5.567 -7.654 1.00 54.12 83 VAL A CA 1
ATOM 640 C C . VAL A 1 83 ? 2.883 -5.995 -6.198 1.00 54.12 83 VAL A C 1
ATOM 642 O O . VAL A 1 83 ? 1.727 -6.191 -5.808 1.00 54.12 83 VAL A O 1
ATOM 645 N N . PRO A 1 84 ? 3.932 -6.142 -5.362 1.00 52.06 84 PRO A N 1
ATOM 646 C CA . PRO A 1 84 ? 3.715 -6.303 -3.936 1.00 52.06 84 PRO A CA 1
ATOM 647 C C . PRO A 1 84 ? 2.999 -5.046 -3.449 1.00 52.06 84 PRO A C 1
ATOM 649 O O . PRO A 1 84 ? 3.523 -3.935 -3.549 1.00 52.06 84 PRO A O 1
ATOM 652 N N . ALA A 1 85 ? 1.770 -5.215 -2.961 1.00 50.84 85 ALA A N 1
ATOM 653 C CA . ALA A 1 85 ? 1.043 -4.121 -2.339 1.00 50.84 85 ALA A CA 1
ATOM 654 C C . ALA A 1 85 ? 1.933 -3.492 -1.249 1.00 50.84 85 ALA A C 1
ATOM 656 O O . ALA A 1 85 ? 2.660 -4.229 -0.568 1.00 50.84 85 ALA A O 1
ATOM 657 N N . PRO A 1 86 ? 1.890 -2.158 -1.056 1.00 55.66 86 PRO A N 1
ATOM 658 C CA . PRO A 1 86 ? 2.616 -1.528 0.039 1.00 55.66 86 PRO A CA 1
ATOM 659 C C . PRO A 1 86 ? 2.301 -2.256 1.355 1.00 55.66 86 PRO A C 1
ATOM 661 O O . PRO A 1 86 ? 1.180 -2.764 1.512 1.00 55.66 86 PRO A O 1
ATOM 664 N N . PRO A 1 87 ? 3.264 -2.341 2.296 1.00 60.09 87 PRO A N 1
ATOM 665 C CA . PRO A 1 87 ? 3.067 -3.076 3.535 1.00 60.09 87 PRO A CA 1
ATOM 666 C C . PRO A 1 87 ? 1.776 -2.595 4.190 1.00 60.09 87 PRO A C 1
ATOM 668 O O . PRO A 1 87 ? 1.597 -1.401 4.446 1.00 60.09 87 PRO A O 1
ATOM 671 N N . ARG A 1 88 ? 0.847 -3.533 4.397 1.00 75.50 88 ARG A N 1
ATOM 672 C CA . ARG A 1 88 ? -0.477 -3.233 4.947 1.00 75.50 88 ARG A CA 1
ATOM 673 C C . ARG A 1 88 ? -0.306 -2.454 6.246 1.00 75.50 88 ARG A C 1
ATOM 675 O O . ARG A 1 88 ? 0.571 -2.783 7.039 1.00 75.50 88 ARG A O 1
ATOM 682 N N . ALA A 1 89 ? -1.175 -1.477 6.504 1.00 84.62 89 ALA A N 1
ATOM 683 C CA . ALA A 1 89 ? -1.112 -0.684 7.733 1.00 84.62 89 ALA A CA 1
ATOM 684 C C . ALA A 1 89 ? -1.108 -1.562 9.000 1.00 84.62 89 ALA A C 1
ATOM 686 O O . ALA A 1 89 ? -0.438 -1.229 9.964 1.00 84.62 89 ALA A O 1
ATOM 687 N N . LEU A 1 90 ? -1.766 -2.727 8.971 1.00 84.75 90 LEU A N 1
ATOM 688 C CA . LEU A 1 90 ? -1.743 -3.700 10.070 1.00 84.75 90 LEU A CA 1
ATOM 689 C C . LEU A 1 90 ? -0.372 -4.361 10.292 1.00 84.75 90 LEU A C 1
ATOM 691 O O . LEU A 1 90 ? -0.072 -4.782 11.400 1.00 84.75 90 LEU A O 1
ATOM 695 N N . ALA A 1 91 ? 0.489 -4.444 9.280 1.00 80.75 91 ALA A N 1
ATOM 696 C CA . ALA A 1 91 ? 1.829 -5.019 9.416 1.00 80.75 91 ALA A CA 1
ATOM 697 C C . ALA A 1 91 ? 2.834 -4.051 10.069 1.00 80.75 91 ALA A C 1
ATOM 699 O O . ALA A 1 91 ? 3.984 -4.417 10.313 1.00 80.75 91 ALA A O 1
ATOM 700 N N . ARG A 1 92 ? 2.428 -2.804 10.339 1.00 84.12 92 ARG A N 1
ATOM 701 C CA . ARG A 1 92 ? 3.308 -1.728 10.789 1.00 84.12 92 ARG A CA 1
ATOM 702 C C . ARG A 1 92 ? 2.671 -0.970 11.947 1.00 84.12 92 ARG A C 1
ATOM 704 O O . ARG A 1 92 ? 1.500 -0.629 11.904 1.00 84.12 92 ARG A O 1
ATOM 711 N N . GLN A 1 93 ? 3.450 -0.660 12.978 1.00 83.44 93 GLN A N 1
ATOM 712 C CA . GLN A 1 93 ? 3.005 0.209 14.066 1.00 83.44 93 GLN A CA 1
ATOM 713 C C . GLN A 1 93 ? 3.844 1.488 14.073 1.00 83.44 93 GLN A C 1
ATOM 715 O O . GLN A 1 93 ? 5.068 1.420 14.146 1.00 83.44 93 GLN A O 1
ATOM 720 N N . GLU A 1 94 ? 3.183 2.644 14.045 1.00 86.25 94 GLU A N 1
ATOM 721 C CA . GLU A 1 94 ? 3.838 3.936 14.268 1.00 86.25 94 GLU A CA 1
ATOM 722 C C . GLU A 1 94 ? 4.116 4.127 15.760 1.00 86.25 94 GLU A C 1
ATOM 724 O O . GLU A 1 94 ? 3.189 4.292 16.555 1.00 86.25 94 GLU A O 1
ATOM 729 N N . GLY A 1 95 ? 5.391 4.099 16.152 1.00 78.56 95 GLY A N 1
ATOM 730 C CA . GLY A 1 95 ? 5.817 4.320 17.535 1.00 78.56 95 GLY A CA 1
ATOM 731 C C . GLY A 1 95 ? 5.496 3.165 18.504 1.00 78.56 95 GLY A C 1
ATOM 732 O O . GLY A 1 95 ? 4.348 2.762 18.724 1.00 78.56 95 GLY A O 1
ATOM 733 N N . GLY A 1 96 ? 6.530 2.659 19.181 1.00 83.88 96 GLY A N 1
ATOM 734 C CA . GLY A 1 96 ? 6.428 1.496 20.072 1.00 83.88 96 GLY A CA 1
ATOM 735 C C . GLY A 1 96 ? 6.127 0.183 19.327 1.00 83.88 96 GLY A C 1
ATOM 736 O O . GLY A 1 96 ? 6.266 0.106 18.113 1.00 83.88 96 GLY A O 1
ATOM 737 N N . GLY A 1 97 ? 5.719 -0.866 20.053 1.00 86.94 97 GLY A N 1
ATOM 738 C CA . GLY A 1 97 ? 5.434 -2.191 19.467 1.00 86.94 97 GLY A CA 1
ATOM 739 C C . GLY A 1 97 ? 4.423 -3.028 20.254 1.00 86.94 97 GLY A C 1
ATOM 740 O O . GLY A 1 97 ? 4.562 -4.234 20.361 1.00 86.94 97 GLY A O 1
ATOM 741 N N . HIS A 1 98 ? 3.437 -2.384 20.872 1.00 90.00 98 HIS A N 1
ATOM 742 C CA . HIS A 1 98 ? 2.526 -3.017 21.836 1.00 90.00 98 HIS A CA 1
ATOM 743 C C . HIS A 1 98 ? 1.278 -3.665 21.216 1.00 90.00 98 HIS A C 1
ATOM 745 O O . HIS A 1 98 ? 0.489 -4.221 21.972 1.00 90.00 98 HIS A O 1
ATOM 751 N N . TYR A 1 99 ? 1.088 -3.601 19.894 1.00 88.44 99 TYR A N 1
ATOM 752 C CA . TYR A 1 99 ? -0.016 -4.285 19.205 1.00 88.44 99 TYR A CA 1
ATOM 753 C C . TYR A 1 99 ? 0.446 -5.305 18.164 1.00 88.44 99 TYR A C 1
ATOM 755 O O . TYR A 1 99 ? -0.187 -6.344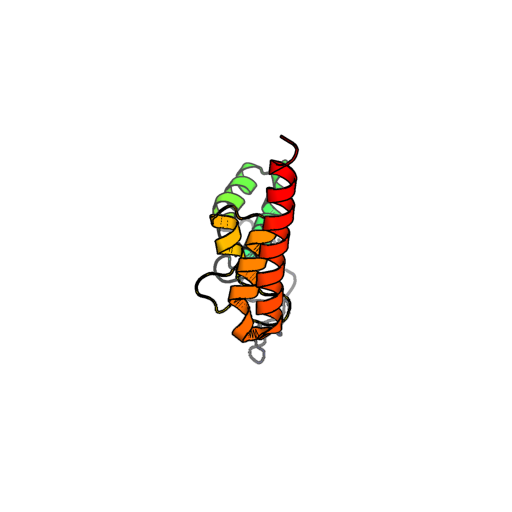 18.038 1.00 88.44 99 TYR A O 1
ATOM 763 N N . LYS A 1 100 ? 1.547 -5.041 17.447 1.00 85.19 100 LYS A N 1
ATOM 764 C CA . LYS A 1 100 ? 1.988 -5.860 16.299 1.00 85.19 100 LYS A CA 1
ATOM 765 C C . LYS A 1 100 ? 2.269 -7.340 16.612 1.00 85.19 100 LYS A C 1
ATOM 767 O O . LYS A 1 100 ? 2.158 -8.163 15.716 1.00 85.19 100 LYS A O 1
ATOM 772 N N . ASP A 1 101 ? 2.594 -7.662 17.865 1.00 84.62 101 ASP A N 1
ATOM 773 C CA . ASP A 1 101 ? 2.894 -9.032 18.309 1.00 84.62 101 ASP A CA 1
ATOM 774 C C . ASP A 1 101 ? 1.664 -9.741 18.919 1.00 84.62 101 ASP A C 1
ATOM 776 O O . ASP A 1 101 ? 1.772 -10.845 19.452 1.00 84.62 101 ASP A O 1
ATOM 780 N N . MET A 1 102 ? 0.489 -9.101 18.911 1.00 89.50 102 MET A N 1
ATOM 781 C CA . MET A 1 102 ? -0.753 -9.719 19.380 1.00 89.50 102 MET A CA 1
ATOM 782 C C . MET A 1 102 ? -1.321 -10.651 18.310 1.00 89.50 102 MET A C 1
ATOM 784 O O . MET A 1 102 ? -1.299 -10.326 17.128 1.00 89.50 102 MET A O 1
ATOM 788 N N . ALA A 1 103 ? -1.914 -11.770 18.737 1.00 90.62 103 ALA A N 1
ATOM 789 C CA . ALA A 1 103 ? -2.598 -12.697 17.831 1.00 90.62 103 ALA A CA 1
ATOM 790 C C . ALA A 1 103 ? -3.732 -12.024 17.030 1.00 90.62 103 ALA A C 1
ATOM 792 O O . ALA A 1 103 ? -4.002 -12.410 15.898 1.00 90.62 103 ALA A O 1
ATOM 793 N N . ILE A 1 104 ? -4.384 -11.017 17.622 1.00 92.50 104 ILE A N 1
ATOM 794 C CA . ILE A 1 104 ? -5.354 -10.130 16.973 1.00 92.50 104 ILE A CA 1
ATOM 795 C C . ILE A 1 104 ? -5.048 -8.712 17.453 1.00 92.50 104 ILE A C 1
ATOM 797 O O . ILE A 1 104 ? -5.039 -8.470 18.664 1.00 92.50 104 ILE A O 1
ATOM 801 N N . GLN A 1 105 ? -4.810 -7.764 16.543 1.00 94.62 105 GLN A N 1
ATOM 802 C CA . GLN A 1 105 ? -4.613 -6.378 16.962 1.00 94.62 105 GLN A CA 1
ATOM 803 C C . GLN A 1 105 ? -5.942 -5.761 17.418 1.00 94.62 105 GLN A C 1
ATOM 805 O O . GLN A 1 105 ? -6.979 -6.023 16.806 1.00 94.62 105 GLN A O 1
ATOM 810 N N . PRO A 1 106 ? -5.951 -4.876 18.434 1.00 95.56 106 PRO A N 1
ATOM 811 C CA . PRO A 1 106 ? -7.185 -4.269 18.934 1.00 95.56 106 PRO A CA 1
ATOM 812 C C . PRO A 1 106 ? -8.036 -3.621 17.841 1.00 95.56 106 PRO A C 1
ATOM 814 O O . PRO A 1 106 ? -9.247 -3.800 17.832 1.00 95.56 106 PRO A O 1
ATOM 817 N N . VAL A 1 107 ? -7.410 -2.935 16.878 1.00 95.69 107 VAL A N 1
ATOM 818 C CA . VAL A 1 107 ? -8.120 -2.310 15.751 1.00 95.69 107 VAL A CA 1
ATOM 819 C C . VAL A 1 107 ? -8.860 -3.331 14.881 1.00 95.69 107 VAL A C 1
ATOM 821 O O . VAL A 1 107 ? -9.960 -3.043 14.420 1.00 95.69 107 VAL A O 1
ATOM 824 N N . GLU A 1 108 ? -8.314 -4.538 14.705 1.00 95.38 108 GLU A N 1
ATOM 825 C CA . GLU A 1 108 ? -8.966 -5.599 13.935 1.00 95.38 108 GLU A CA 1
ATOM 826 C C . GLU A 1 108 ? -10.212 -6.114 14.650 1.00 95.38 108 GLU A C 1
ATOM 828 O O . GLU A 1 108 ? -11.254 -6.271 14.020 1.00 95.38 108 GLU A O 1
ATOM 833 N N . TYR A 1 109 ? -10.121 -6.352 15.962 1.00 96.44 109 TYR A N 1
ATOM 834 C CA . TYR A 1 109 ? -11.263 -6.796 16.762 1.00 96.44 109 TYR A CA 1
ATOM 835 C C . TYR A 1 109 ? -12.372 -5.738 16.790 1.00 96.44 109 TYR A C 1
ATOM 837 O O . TYR A 1 109 ? -13.537 -6.062 16.570 1.00 96.44 109 TYR A O 1
ATOM 845 N N . ILE A 1 110 ? -12.004 -4.474 17.019 1.00 97.94 110 ILE A N 1
ATOM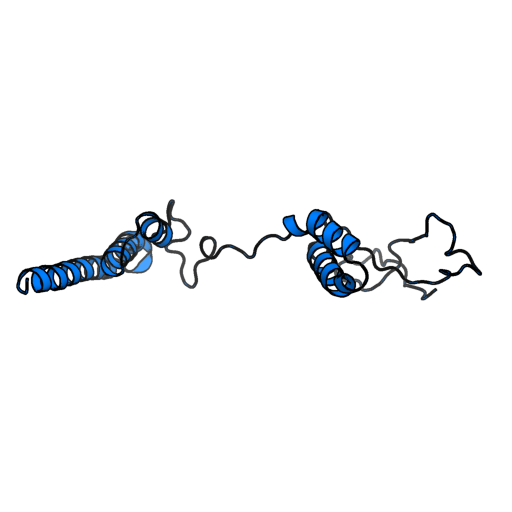 846 C CA . ILE A 1 110 ? -12.926 -3.330 17.054 1.00 97.94 110 ILE A CA 1
ATOM 847 C C . ILE A 1 110 ? -13.661 -3.205 15.720 1.00 97.94 110 ILE A C 1
ATOM 849 O O . ILE A 1 110 ? -14.888 -3.151 15.702 1.00 97.94 110 ILE A O 1
ATOM 853 N N . HIS A 1 111 ? -12.921 -3.222 14.608 1.00 96.44 111 HIS A N 1
ATOM 854 C CA . HIS A 1 111 ? -13.498 -3.077 13.276 1.00 96.44 111 HIS A CA 1
ATOM 855 C C . HIS A 1 111 ? -14.409 -4.254 12.907 1.00 96.44 111 HIS A C 1
ATOM 857 O O . HIS A 1 111 ? -15.533 -4.037 12.464 1.00 96.44 111 HIS A O 1
ATOM 863 N N . LYS A 1 112 ? -13.963 -5.498 13.138 1.00 96.31 112 LYS A N 1
ATOM 864 C CA . LYS A 1 112 ? -14.741 -6.703 12.797 1.00 96.31 112 LYS A CA 1
ATOM 865 C C . LYS A 1 112 ? -16.048 -6.827 13.579 1.00 96.31 112 LYS A C 1
ATOM 867 O O . LYS A 1 112 ? -16.987 -7.421 13.067 1.00 96.31 112 LYS A O 1
ATOM 872 N N . ASN A 1 113 ? -16.106 -6.280 14.792 1.00 97.62 113 ASN A N 1
ATOM 873 C CA . ASN A 1 113 ? -17.296 -6.336 15.645 1.00 97.62 113 ASN A CA 1
ATOM 874 C C . ASN A 1 113 ? -18.114 -5.034 15.634 1.00 97.62 113 ASN A C 1
ATOM 876 O O . ASN A 1 113 ? -19.042 -4.905 16.424 1.00 97.62 113 ASN A O 1
ATOM 880 N N . GLY A 1 114 ? -17.776 -4.063 14.776 1.00 96.88 114 GLY A N 1
ATOM 881 C CA . GLY A 1 114 ? -18.526 -2.808 14.665 1.00 96.88 114 GLY A CA 1
ATOM 882 C C . GLY A 1 114 ? -18.533 -1.968 15.946 1.00 96.88 114 GLY A C 1
ATOM 883 O O . GLY A 1 114 ? -19.509 -1.273 16.213 1.00 96.88 114 GLY A O 1
ATOM 884 N N . LEU A 1 115 ? -17.473 -2.045 16.757 1.00 97.81 115 LEU A N 1
ATOM 885 C CA . LEU A 1 115 ? -17.403 -1.327 18.027 1.00 97.81 115 LEU A CA 1
ATOM 886 C C . LEU A 1 115 ? -17.166 0.172 17.812 1.00 97.81 115 LEU A C 1
ATOM 888 O O . LEU A 1 115 ? -16.307 0.576 17.023 1.00 97.81 115 LEU A O 1
ATOM 892 N N . GLY A 1 116 ? -17.918 0.983 18.556 1.00 95.81 116 GLY A N 1
ATOM 893 C CA . GLY A 1 116 ? -17.845 2.435 18.528 1.00 95.81 116 GLY A CA 1
ATOM 894 C C . GLY A 1 116 ? -16.620 3.002 19.246 1.00 95.81 116 GLY A C 1
ATOM 895 O O . GLY A 1 116 ? -15.688 2.301 19.649 1.00 95.81 116 GLY A O 1
ATOM 896 N N . TYR A 1 117 ? -16.608 4.326 19.398 1.00 97.44 117 TYR A N 1
ATOM 897 C CA . TYR A 1 117 ? -15.482 5.046 19.991 1.00 97.44 117 TYR A CA 1
ATOM 898 C C . TYR A 1 117 ? -15.207 4.628 21.445 1.00 97.44 117 TYR A C 1
ATOM 900 O O . TYR A 1 117 ? -14.046 4.425 21.811 1.00 97.44 117 TYR A O 1
ATOM 908 N N . PHE A 1 118 ? -16.243 4.493 22.278 1.00 97.94 118 PHE A N 1
ATOM 909 C CA . PHE A 1 118 ? -16.076 4.189 23.701 1.00 97.94 118 PHE A CA 1
ATOM 910 C C . PHE A 1 118 ? -15.564 2.761 23.899 1.00 97.94 118 PHE A C 1
ATOM 912 O O . PHE A 1 118 ? -14.493 2.555 24.473 1.00 97.94 118 PHE A O 1
ATOM 919 N N . GLU A 1 119 ? -16.256 1.785 23.323 1.00 98.31 119 GLU A N 1
ATOM 920 C CA . GLU A 1 119 ? -15.913 0.365 23.371 1.00 98.31 119 GLU A CA 1
ATOM 921 C C . GLU A 1 119 ? -14.546 0.108 22.732 1.00 98.31 119 GLU A C 1
ATOM 923 O O . GLU A 1 119 ? -13.716 -0.626 23.276 1.00 98.31 119 GLU A O 1
ATOM 928 N N . GLY A 1 120 ? -14.254 0.779 21.614 1.00 98.31 120 GLY A N 1
ATOM 929 C CA . GLY A 1 120 ? -12.957 0.701 20.958 1.00 98.31 120 GLY A CA 1
ATOM 930 C C . GLY A 1 120 ? -11.811 1.192 21.841 1.00 98.31 120 GLY A C 1
ATOM 931 O O . GLY A 1 120 ? -10.743 0.575 21.890 1.00 98.31 120 GLY A O 1
ATOM 932 N N . ASN A 1 121 ? -12.023 2.264 22.607 1.00 98.50 121 ASN A N 1
ATOM 933 C CA . ASN A 1 121 ? -11.039 2.716 23.584 1.00 98.50 121 ASN A CA 1
ATOM 934 C C . ASN A 1 121 ? -10.851 1.704 24.722 1.00 98.50 121 ASN A C 1
ATOM 936 O O . ASN A 1 121 ? -9.702 1.439 25.088 1.00 98.50 121 ASN A O 1
ATOM 940 N N . VAL A 1 122 ? -11.926 1.090 25.226 1.00 98.56 122 VAL A N 1
ATOM 941 C CA . VAL A 1 122 ? -11.835 0.019 26.233 1.00 98.56 122 VAL A CA 1
ATOM 942 C C . VAL A 1 122 ? -10.955 -1.123 25.717 1.00 98.56 122 VAL A C 1
ATOM 944 O O . VAL A 1 122 ? -9.951 -1.445 26.357 1.00 98.56 122 VAL A O 1
ATOM 947 N N . VAL A 1 123 ? -11.247 -1.665 24.527 1.00 98.31 123 VAL A N 1
ATOM 948 C CA . VAL A 1 123 ? -10.475 -2.759 23.901 1.00 98.31 123 VAL A CA 1
ATOM 949 C C . VAL A 1 123 ? -9.010 -2.360 23.685 1.00 98.31 123 VAL A C 1
ATOM 951 O O . VAL A 1 123 ? -8.093 -3.127 23.994 1.00 98.31 123 VAL A O 1
ATOM 954 N N . LYS A 1 124 ? -8.754 -1.137 23.211 1.00 97.19 124 LYS A N 1
ATOM 955 C CA . LYS A 1 124 ? -7.400 -0.601 23.004 1.00 97.19 124 LYS A CA 1
ATOM 956 C C . LYS A 1 124 ? -6.576 -0.592 24.296 1.00 97.19 124 LYS A C 1
ATOM 958 O O . LYS A 1 124 ? -5.439 -1.074 24.308 1.00 97.19 124 LYS A O 1
ATOM 963 N N . TYR A 1 125 ? -7.116 -0.021 25.372 1.00 98.25 125 TYR A N 1
ATOM 964 C CA . TYR A 1 125 ? -6.387 0.136 26.631 1.00 98.25 125 TYR A CA 1
ATOM 965 C C . TYR A 1 125 ? -6.256 -1.186 27.399 1.00 98.25 125 TYR A C 1
ATOM 967 O O . TYR A 1 125 ? -5.169 -1.485 27.899 1.00 98.25 125 TYR A O 1
ATOM 975 N N . ILE A 1 126 ? -7.306 -2.017 27.424 1.00 97.88 126 ILE A N 1
ATOM 976 C CA . ILE A 1 126 ? -7.273 -3.317 28.112 1.00 97.88 126 ILE A CA 1
ATOM 977 C C . ILE A 1 126 ? -6.334 -4.319 27.431 1.00 97.88 126 ILE A C 1
ATOM 979 O O . ILE A 1 126 ? -5.777 -5.189 28.094 1.00 97.88 126 ILE A O 1
ATOM 983 N N . SER A 1 127 ? -6.095 -4.182 26.126 1.00 97.31 127 SER A N 1
ATOM 984 C CA . SER A 1 127 ? -5.176 -5.075 25.414 1.00 97.31 127 SER A CA 1
ATOM 985 C C . SER A 1 127 ? -3.711 -4.718 25.676 1.00 97.31 127 SER A C 1
ATOM 987 O O . SER A 1 127 ? -2.872 -5.594 25.869 1.00 97.31 127 SER A O 1
ATOM 989 N N . ARG A 1 128 ? -3.370 -3.423 25.716 1.00 96.19 128 ARG A N 1
ATOM 990 C CA . ARG A 1 128 ? -1.963 -2.976 25.715 1.00 96.19 128 ARG A CA 1
ATOM 991 C C . ARG A 1 128 ? -1.346 -2.735 27.091 1.00 96.19 128 ARG A C 1
ATOM 993 O O . ARG A 1 128 ? -0.144 -2.478 27.157 1.00 96.19 128 ARG A O 1
ATOM 1000 N N . TRP A 1 129 ? -2.129 -2.750 28.172 1.00 97.69 129 TRP A N 1
ATOM 1001 C CA . TRP A 1 129 ? -1.681 -2.215 29.466 1.00 97.69 129 TRP A CA 1
ATOM 1002 C C . TRP A 1 129 ? -0.386 -2.858 29.979 1.00 97.69 129 TRP A C 1
ATOM 1004 O O . TRP A 1 129 ? 0.488 -2.154 30.473 1.00 97.69 129 TRP A O 1
ATOM 1014 N N . ARG A 1 130 ? -0.191 -4.168 29.772 1.00 94.81 130 ARG A N 1
ATOM 1015 C CA . ARG A 1 130 ? 1.043 -4.873 30.174 1.00 94.81 130 ARG A CA 1
ATOM 1016 C C . ARG A 1 130 ? 2.287 -4.448 29.393 1.00 94.81 130 ARG A C 1
ATOM 1018 O O . ARG A 1 130 ? 3.396 -4.651 29.868 1.00 94.81 130 ARG A O 1
ATOM 1025 N N . LYS A 1 131 ? 2.111 -3.915 28.183 1.00 94.25 131 LYS A N 1
ATOM 1026 C CA . LYS A 1 131 ? 3.190 -3.620 27.228 1.00 94.25 131 LYS A CA 1
ATOM 1027 C C . LYS A 1 131 ? 3.445 -2.121 27.038 1.00 94.25 131 LYS A C 1
ATOM 1029 O O . LYS A 1 131 ? 4.411 -1.772 26.366 1.00 94.25 131 LYS A O 1
ATOM 1034 N N . LYS A 1 132 ? 2.591 -1.238 27.575 1.00 93.12 132 LYS A N 1
ATOM 1035 C CA . LYS A 1 132 ? 2.729 0.220 27.410 1.00 93.12 132 LYS A CA 1
ATOM 1036 C C . LYS A 1 132 ? 2.481 1.019 28.689 1.00 93.12 132 LYS A C 1
ATOM 1038 O O . LYS A 1 132 ? 3.421 1.591 29.220 1.00 93.12 132 LYS A O 1
ATOM 1043 N N . GLY A 1 133 ? 1.227 1.135 29.131 1.00 93.12 133 GLY A N 1
ATOM 1044 C CA . GLY A 1 133 ? 0.833 2.135 30.133 1.00 93.12 133 GLY A CA 1
ATOM 1045 C C . GLY A 1 133 ? 0.589 1.615 31.548 1.00 93.12 133 GLY A C 1
ATOM 1046 O O . GLY A 1 133 ? 0.243 2.406 32.420 1.00 93.12 133 GLY A O 1
ATOM 1047 N N . GLY A 1 134 ? 0.720 0.310 31.799 1.00 97.12 134 GLY A N 1
ATOM 1048 C CA . GLY A 1 134 ? 0.489 -0.280 33.117 1.00 97.12 134 GLY A CA 1
ATOM 1049 C C . GLY A 1 134 ? -0.907 0.026 33.670 1.00 97.12 134 GLY A C 1
ATOM 1050 O O . GLY A 1 134 ? -1.897 0.062 32.936 1.00 97.12 134 GLY A O 1
ATOM 1051 N N . ALA A 1 135 ? -0.982 0.288 34.975 1.00 97.94 135 ALA A N 1
ATOM 1052 C CA . ALA A 1 135 ? -2.234 0.609 35.661 1.00 97.94 135 ALA A CA 1
ATOM 1053 C C . ALA A 1 135 ? -2.943 1.858 35.099 1.00 97.94 135 ALA A C 1
ATOM 1055 O O . ALA A 1 135 ? -4.168 1.940 35.151 1.00 97.94 135 ALA A O 1
ATOM 1056 N N . GLU A 1 136 ? -2.212 2.804 34.504 1.00 98.50 136 GLU A N 1
ATOM 1057 C CA . GLU A 1 136 ? -2.808 4.004 33.909 1.00 98.50 136 GLU A CA 1
ATOM 1058 C C . GLU A 1 136 ? -3.621 3.707 32.646 1.00 98.50 136 GLU A C 1
ATOM 1060 O O . GLU A 1 136 ? -4.539 4.457 32.321 1.00 98.50 136 GLU A O 1
ATOM 1065 N N . ASP A 1 137 ? -3.315 2.638 31.909 1.00 98.38 137 ASP A N 1
ATOM 1066 C CA . ASP A 1 137 ? -4.179 2.196 30.809 1.00 98.38 137 ASP A CA 1
ATOM 1067 C C . ASP A 1 137 ? -5.440 1.498 31.356 1.00 98.38 137 ASP A C 1
ATOM 1069 O O . ASP A 1 137 ? -6.523 1.696 30.811 1.00 98.38 137 ASP A O 1
ATOM 1073 N N . LEU A 1 138 ? -5.354 0.776 32.482 1.00 98.62 138 LEU A N 1
ATOM 1074 C CA . LEU A 1 138 ? -6.536 0.193 33.139 1.00 98.62 138 LEU A CA 1
ATOM 1075 C C . LEU A 1 138 ? -7.507 1.270 33.641 1.00 98.62 138 LEU A C 1
ATOM 1077 O O . LEU A 1 138 ? -8.717 1.143 33.459 1.00 98.62 138 LEU A O 1
ATOM 1081 N N . LYS A 1 139 ? -6.985 2.355 34.227 1.00 98.62 139 LYS A N 1
ATOM 1082 C CA . LYS A 1 139 ? -7.796 3.513 34.638 1.00 98.62 139 LYS A CA 1
ATOM 1083 C C . LYS A 1 139 ? -8.494 4.167 33.446 1.00 98.62 139 LYS A C 1
ATOM 1085 O O . LYS A 1 139 ? -9.678 4.468 33.534 1.00 98.62 139 LYS A O 1
ATOM 1090 N N . LYS A 1 140 ? -7.797 4.322 32.313 1.00 98.44 140 LYS A N 1
ATOM 1091 C CA . LYS A 1 140 ? -8.409 4.828 31.072 1.00 98.44 140 LYS A CA 1
ATOM 1092 C C . LYS A 1 140 ? -9.515 3.903 30.575 1.00 98.44 140 LYS A C 1
ATOM 1094 O O . LYS A 1 140 ? -10.586 4.392 30.251 1.00 98.44 140 LYS A O 1
ATOM 1099 N N . ALA A 1 141 ? -9.289 2.588 30.549 1.00 98.50 141 ALA A N 1
ATOM 1100 C CA . ALA A 1 141 ? -10.317 1.628 30.146 1.00 98.50 141 ALA A CA 1
ATOM 1101 C C . ALA A 1 141 ? -11.586 1.760 31.005 1.00 98.50 141 ALA A C 1
ATOM 1103 O O . ALA A 1 141 ? -12.677 1.834 30.453 1.00 98.50 141 ALA A O 1
ATOM 1104 N N . ARG A 1 142 ? -11.439 1.869 32.334 1.00 98.62 142 ARG A N 1
ATOM 1105 C CA . ARG A 1 142 ? -12.564 2.116 33.251 1.00 98.62 142 ARG A CA 1
ATOM 1106 C C . ARG A 1 142 ? -13.294 3.418 32.924 1.00 98.62 142 ARG A C 1
ATOM 1108 O O . ARG A 1 142 ? -14.499 3.393 32.735 1.00 98.62 142 ARG A O 1
ATOM 1115 N N . HIS A 1 143 ? -12.559 4.515 32.770 1.00 98.44 143 HIS A N 1
ATOM 1116 C CA . HIS A 1 143 ? -13.152 5.819 32.479 1.00 98.44 143 HIS A CA 1
ATOM 1117 C C . HIS A 1 143 ? -14.005 5.821 31.197 1.00 98.44 143 HIS A C 1
ATOM 1119 O O . HIS A 1 143 ? -15.064 6.434 31.166 1.00 98.44 143 HIS A O 1
ATOM 1125 N N . TYR A 1 144 ? -13.588 5.103 30.149 1.00 98.44 144 TYR A N 1
ATOM 1126 C CA . TYR A 1 144 ? -14.391 4.981 28.925 1.00 98.44 144 TYR A CA 1
ATOM 1127 C C . TYR A 1 144 ? -15.693 4.188 29.117 1.00 98.44 144 TYR A C 1
ATOM 1129 O O . TYR A 1 144 ? -16.655 4.454 28.401 1.00 98.44 144 TYR A O 1
ATOM 1137 N N . ILE A 1 145 ? -15.737 3.248 30.068 1.00 98.25 145 ILE A N 1
ATOM 1138 C CA . ILE A 1 145 ? -16.975 2.558 30.461 1.00 98.25 145 ILE A CA 1
ATOM 1139 C C . ILE A 1 145 ? -17.896 3.536 31.194 1.00 98.25 145 ILE A C 1
ATOM 1141 O O . ILE A 1 145 ? -19.074 3.616 30.857 1.00 98.25 145 ILE A O 1
ATOM 1145 N N . ASP A 1 146 ? -17.353 4.306 32.140 1.00 97.94 146 ASP A N 1
ATOM 1146 C CA . ASP A 1 146 ? -18.120 5.293 32.907 1.00 97.94 146 ASP A CA 1
ATOM 1147 C C . ASP A 1 146 ? -18.764 6.337 31.972 1.00 97.94 146 ASP A C 1
ATOM 1149 O O . ASP A 1 146 ? -19.969 6.564 32.035 1.00 97.94 146 ASP A O 1
ATOM 1153 N N . LEU A 1 147 ? -17.997 6.878 31.015 1.00 97.25 147 LEU A N 1
ATOM 1154 C CA . LEU A 1 147 ? -18.508 7.818 30.006 1.00 97.25 147 LEU A CA 1
ATOM 1155 C C . LEU A 1 147 ? -19.651 7.233 29.163 1.00 97.25 147 LEU A C 1
ATOM 1157 O O . LEU A 1 147 ? -20.625 7.928 28.876 1.00 97.25 147 LEU A O 1
ATOM 1161 N N . LEU A 1 148 ? -19.535 5.970 28.740 1.00 96.81 148 LEU A N 1
ATOM 1162 C CA . LEU A 1 148 ? -20.574 5.313 27.945 1.00 96.81 148 LEU A CA 1
ATOM 1163 C C . LEU A 1 148 ? -21.867 5.157 28.756 1.00 96.81 148 LEU A C 1
ATOM 1165 O O . LEU A 1 148 ? -22.948 5.452 28.250 1.00 96.81 148 LEU A O 1
ATOM 1169 N N . LEU A 1 149 ? -21.752 4.750 30.023 1.00 96.50 149 LEU A N 1
ATOM 1170 C CA . LEU A 1 149 ? -22.894 4.631 30.929 1.00 96.50 149 LEU A CA 1
ATOM 1171 C C . LEU A 1 149 ? -23.586 5.977 31.152 1.00 96.50 149 LEU A C 1
ATOM 1173 O O . LEU A 1 149 ? -24.813 6.035 31.084 1.00 96.50 149 LEU A O 1
ATOM 1177 N N . GLU A 1 150 ? -22.829 7.048 31.394 1.00 95.38 150 GLU A N 1
ATOM 1178 C CA . GLU A 1 150 ? -23.373 8.396 31.607 1.00 95.38 150 GLU A CA 1
ATOM 1179 C C . GLU A 1 150 ? -24.155 8.899 30.387 1.00 95.38 150 GLU A C 1
ATOM 1181 O O . GLU A 1 150 ? -25.276 9.394 30.523 1.00 95.38 150 GLU A O 1
ATOM 1186 N N . LEU A 1 151 ? -23.595 8.740 29.185 1.00 93.62 151 LEU A N 1
ATOM 1187 C CA . LEU A 1 151 ? -24.202 9.244 27.952 1.00 93.62 151 LEU A CA 1
ATOM 1188 C C . LEU A 1 151 ? -25.425 8.429 27.508 1.00 93.62 151 LEU A C 1
ATOM 1190 O O . LEU A 1 151 ? -26.383 9.008 26.995 1.00 93.62 151 LEU A O 1
ATOM 1194 N N . GLU A 1 152 ? -25.432 7.115 27.732 1.00 92.00 152 GLU A N 1
ATOM 1195 C CA . GLU A 1 152 ? -26.589 6.265 27.424 1.00 92.00 152 GLU A CA 1
ATOM 1196 C C . GLU A 1 152 ? -27.695 6.394 28.485 1.00 92.00 152 GLU A C 1
ATOM 1198 O O . GLU A 1 152 ? -28.872 6.531 28.149 1.00 92.00 152 GLU A O 1
ATOM 1203 N N . SER A 1 153 ? -27.340 6.463 29.772 1.00 84.44 153 SER A N 1
ATOM 1204 C CA . SER A 1 153 ? -28.321 6.672 30.851 1.00 84.44 153 SER A CA 1
ATOM 1205 C C . SER A 1 153 ? -28.931 8.078 30.804 1.00 84.44 153 SER A C 1
ATOM 1207 O O . SER A 1 153 ? -30.109 8.257 31.110 1.00 84.44 153 SER A O 1
ATOM 1209 N N . GLY A 1 154 ? -28.161 9.083 30.372 1.00 69.50 154 GLY A N 1
ATOM 1210 C CA . GLY A 1 154 ? -28.659 10.438 30.127 1.00 69.50 154 GLY A CA 1
ATOM 1211 C C . GLY A 1 154 ? -29.650 10.524 28.961 1.00 69.50 154 GLY A C 1
ATOM 1212 O O . GLY A 1 154 ? -30.548 11.364 28.989 1.00 69.50 154 GLY A O 1
ATOM 1213 N N . ARG A 1 155 ? -29.544 9.631 27.966 1.00 59.12 155 ARG A N 1
ATOM 1214 C CA . ARG A 1 155 ? -30.524 9.502 26.873 1.00 59.12 155 ARG A CA 1
ATOM 1215 C C . ARG A 1 155 ? -31.819 8.828 27.321 1.00 59.12 155 ARG A C 1
ATOM 1217 O O . ARG A 1 155 ? -32.886 9.260 26.899 1.00 59.12 155 ARG A O 1
ATOM 1224 N N . ALA A 1 156 ? -31.740 7.823 28.194 1.00 56.97 156 ALA A N 1
ATOM 1225 C CA . ALA A 1 156 ? -32.915 7.112 28.706 1.00 56.97 156 ALA A CA 1
ATOM 1226 C C . ALA A 1 156 ? -33.850 7.995 29.560 1.00 56.97 156 ALA A C 1
ATOM 1228 O O . ALA A 1 156 ? -35.038 7.711 29.653 1.00 56.97 156 ALA A O 1
ATOM 1229 N N . ASN A 1 157 ? -33.336 9.084 30.143 1.00 53.16 157 ASN A N 1
ATOM 1230 C CA . ASN A 1 157 ? -34.115 10.027 30.957 1.00 53.16 157 ASN A CA 1
ATOM 1231 C C . ASN A 1 157 ? -34.740 11.195 30.159 1.00 53.16 157 ASN A C 1
ATOM 1233 O O . ASN A 1 157 ? -35.327 12.091 30.762 1.00 53.16 157 ASN A O 1
ATOM 1237 N N . MET A 1 158 ? -34.602 11.218 28.827 1.00 53.84 158 MET A N 1
ATOM 1238 C CA . MET A 1 158 ? -35.195 12.237 27.938 1.00 53.84 158 MET A CA 1
ATOM 1239 C C . MET A 1 158 ? -36.082 11.636 26.827 1.00 53.84 158 MET A C 1
ATOM 1241 O O . MET A 1 158 ? -36.346 12.311 25.831 1.00 53.84 158 MET A O 1
ATOM 1245 N N . GLY A 1 159 ? -36.520 10.382 26.983 1.00 43.59 159 GLY A N 1
ATOM 1246 C CA . GLY A 1 159 ? -37.413 9.676 26.055 1.00 43.59 159 GLY A CA 1
ATOM 1247 C C . GLY A 1 159 ? -38.805 9.466 26.625 1.00 43.59 159 GLY A C 1
ATOM 1248 O O . GLY A 1 159 ? -38.888 9.100 27.817 1.00 43.59 159 GLY A O 1
#

Radius of gyration: 29.52 Å; chains: 1; bounding box: 74×25×79 Å

pLDDT: mean 89.02, std 11.61, range [43.59, 98.62]

Secondary structure (DSSP, 8-state):
---PPPP-TTS-GGG--S--------TTSTTSTTSTTTT-------TTT-TTHHHHHHHHHHHHTTT-HHHHHHHHHHHGGGSPPPPPGGG--SSS-SSTTSSS-HHHHHHHTT--HHHHHHHHHHHHTTTTTTHHHHHHHHHHHHHHHHHHHHHHTT-

Foldseek 3Di:
DPQFAADDPVDDPVPDDTHCPDDDDDPVRQCPVPHPCPPPDDDDDDLPPDLCNLVVLQVVLVVCCVPCVVSSVVSCVVRVVPNDDDDPPLCDDDDFDQANPDPAGLVRVCVVVVHDDLVSLLSNLVRRQVPPPPVVSVVSSVVSVVVVCCVVVVVVVVD